Protein AF-A0A369Y0W1-F1 (afdb_monomer_lite)

Foldseek 3Di:
DDDDPPPDDPPDDDDADDDPDFQQPCNHPLVVLQVVCVVLCQFPDDPLDDPNPDRGGPLSSLVSLLVGLVVGPCVSDDLVNLVSNLVNLVVCVVVSVVVVHHS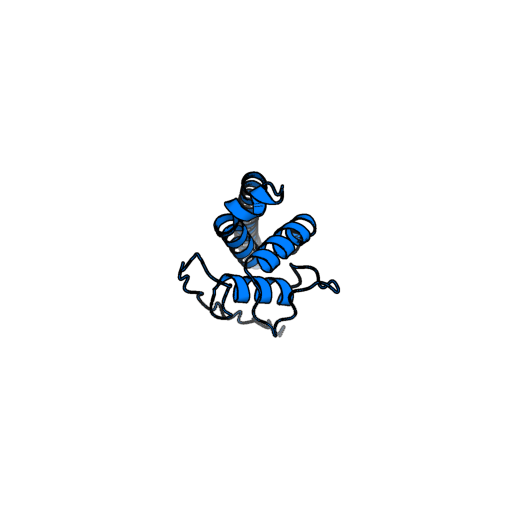VVSNVVSVVVNVVVVVVVVVVVVVVVVVVVVVVVVVVVD

pLDDT: mean 77.76, std 17.55, range [36.56, 97.62]

Sequence (142 aa):
MKKILIIFIAVTSITFSSQMYGDISNEHWAYRAIENLYINGILPKDSTSFDGDKNINKYDLVYYLSKTLNKIDETKASQSDLLILEHLVYDFSNELNKMGFNSELYIKKIKANEDNIEILKKSIRNNEIEIEKLKLELEKMK

Secondary structure (DSSP, 8-state):
-------------PPP----SS-B-TTSHHHHHHHHHHHTT-S---TTS--SSSPBPHHHHHHHHHHHGGG--GGG--HHHHHHHHHHHHHTHHHHHHTT--HHHHHHHHHHHHHHHHHHHHHHHHHHHHHHHHHHHHHHT-

Radius of gyration: 20.14 Å; chains: 1; bounding box: 51×33×58 Å

Structure (mmCIF, N/CA/C/O backbone):
data_AF-A0A369Y0W1-F1
#
_entry.id   AF-A0A369Y0W1-F1
#
loop_
_atom_site.group_PDB
_atom_site.id
_atom_site.type_symbol
_atom_site.label_atom_id
_atom_site.label_alt_id
_atom_site.label_comp_id
_atom_site.label_asym_id
_atom_site.label_entity_id
_atom_site.label_seq_id
_atom_site.pdbx_PDB_ins_code
_atom_site.Cartn_x
_atom_site.Cartn_y
_atom_site.Cartn_z
_atom_site.occupancy
_atom_site.B_iso_or_equiv
_atom_site.auth_seq_id
_atom_site.auth_comp_id
_atom_site.auth_asym_id
_atom_site.auth_atom_id
_atom_site.pdbx_PDB_model_num
ATOM 1 N N . MET A 1 1 ? -22.432 -20.249 21.494 1.00 36.56 1 MET A N 1
ATOM 2 C CA . MET A 1 1 ? -20.977 -20.396 21.271 1.00 36.56 1 MET A CA 1
ATOM 3 C C . MET A 1 1 ? -20.673 -19.977 19.835 1.00 36.56 1 MET A C 1
ATOM 5 O O . MET A 1 1 ? -20.893 -20.761 18.921 1.00 36.56 1 MET A O 1
ATOM 9 N N . LYS A 1 2 ? -20.299 -18.712 19.606 1.00 36.88 2 LYS A N 1
ATOM 10 C CA . LYS A 1 2 ? -19.929 -18.224 18.267 1.00 36.88 2 LYS A CA 1
ATOM 11 C C . LYS A 1 2 ? -18.447 -18.534 18.058 1.00 36.88 2 LYS A C 1
ATOM 13 O O . LYS A 1 2 ? -17.617 -18.045 18.814 1.00 36.88 2 LYS A O 1
ATOM 18 N N . LYS A 1 3 ? -18.134 -19.401 17.094 1.00 41.56 3 LYS A N 1
ATOM 19 C CA . LYS A 1 3 ? -16.758 -19.751 16.728 1.00 41.56 3 LYS A CA 1
ATOM 20 C C . LYS A 1 3 ? -16.149 -18.544 16.012 1.00 41.56 3 LYS A C 1
ATOM 22 O O . LYS A 1 3 ? -16.505 -18.272 14.871 1.00 41.56 3 LYS A O 1
ATOM 27 N N . ILE A 1 4 ? -15.300 -17.794 16.708 1.00 46.62 4 ILE A N 1
ATOM 28 C CA . ILE A 1 4 ? -14.479 -16.746 16.099 1.00 46.62 4 ILE A CA 1
ATOM 29 C C . ILE A 1 4 ? -13.326 -17.471 15.409 1.00 46.62 4 ILE A C 1
ATOM 31 O O . ILE A 1 4 ? -12.446 -18.030 16.060 1.00 46.62 4 ILE A O 1
ATOM 35 N N . LEU A 1 5 ? -13.402 -17.538 14.083 1.00 47.12 5 LEU A N 1
ATOM 36 C CA . LEU A 1 5 ? -12.354 -18.073 13.228 1.00 47.12 5 LEU A CA 1
ATOM 37 C C . LEU A 1 5 ? -11.246 -17.013 13.147 1.00 47.12 5 LEU A C 1
ATOM 39 O O . LEU A 1 5 ? -11.343 -16.067 12.372 1.00 47.12 5 LEU A O 1
ATOM 43 N N . ILE A 1 6 ? -10.230 -17.128 14.001 1.00 47.56 6 ILE A N 1
ATOM 44 C CA . ILE A 1 6 ? -9.037 -16.279 13.931 1.00 47.56 6 ILE A CA 1
ATOM 45 C C . ILE A 1 6 ? -8.214 -16.767 12.734 1.00 47.56 6 ILE A C 1
ATOM 47 O O . ILE A 1 6 ? -7.600 -17.831 12.786 1.00 47.56 6 ILE A O 1
ATOM 51 N N . ILE A 1 7 ? -8.248 -16.012 11.635 1.00 57.59 7 ILE A N 1
ATOM 52 C CA . ILE A 1 7 ? -7.382 -16.235 10.476 1.00 57.59 7 ILE A CA 1
ATOM 53 C C . ILE A 1 7 ? -5.971 -15.792 10.872 1.00 57.59 7 ILE A C 1
ATOM 55 O O . ILE A 1 7 ? -5.712 -14.612 11.100 1.00 57.59 7 ILE A O 1
ATOM 59 N N . PHE A 1 8 ? -5.069 -16.762 10.986 1.00 43.34 8 PHE A N 1
ATOM 60 C CA . PHE A 1 8 ? -3.644 -16.548 11.207 1.00 43.34 8 PHE A CA 1
ATOM 61 C C . PHE A 1 8 ? -3.030 -16.079 9.879 1.00 43.34 8 PHE A C 1
ATOM 63 O O . PHE A 1 8 ? -2.788 -16.885 8.983 1.00 43.34 8 PHE A O 1
ATOM 70 N N . ILE A 1 9 ? -2.833 -14.771 9.709 1.00 55.28 9 ILE A N 1
ATOM 71 C CA . ILE A 1 9 ? -2.079 -14.240 8.568 1.00 55.28 9 ILE A CA 1
ATOM 72 C C . ILE A 1 9 ? -0.598 -14.425 8.899 1.00 55.28 9 ILE A C 1
ATOM 74 O O . ILE A 1 9 ? -0.063 -13.769 9.792 1.00 55.28 9 ILE A O 1
ATOM 78 N N . ALA A 1 10 ? 0.053 -15.361 8.211 1.00 45.28 10 ALA A N 1
ATOM 79 C CA . ALA A 1 10 ? 1.494 -15.541 8.286 1.00 45.28 10 ALA A CA 1
ATOM 80 C C . ALA A 1 10 ? 2.176 -14.314 7.663 1.00 45.28 10 ALA A C 1
ATOM 82 O O . ALA A 1 10 ? 2.184 -14.147 6.447 1.00 45.28 10 ALA A O 1
ATOM 83 N N . VAL A 1 11 ? 2.732 -13.439 8.501 1.00 47.97 11 VAL A N 1
ATOM 84 C CA . VAL A 1 11 ? 3.601 -12.349 8.049 1.00 47.97 11 VAL A CA 1
ATOM 85 C C . VAL A 1 11 ? 4.949 -12.967 7.695 1.00 47.97 11 VAL A C 1
ATOM 87 O O . VAL A 1 11 ? 5.761 -13.261 8.570 1.00 47.97 11 VAL A O 1
ATOM 90 N N . THR A 1 12 ? 5.179 -13.229 6.412 1.00 48.19 12 THR A N 1
ATOM 91 C CA . THR A 1 12 ? 6.503 -13.610 5.914 1.00 48.19 12 THR A CA 1
ATOM 92 C C . THR A 1 12 ? 7.349 -12.350 5.781 1.00 48.19 12 THR A C 1
ATOM 94 O O . THR A 1 12 ? 7.073 -11.507 4.929 1.00 48.19 12 THR A O 1
ATOM 97 N N . SER A 1 13 ? 8.367 -12.205 6.626 1.00 42.53 13 SER A N 1
ATOM 98 C CA . SER A 1 13 ? 9.344 -11.119 6.542 1.00 42.53 13 SER A CA 1
ATOM 99 C C . SER A 1 13 ? 10.125 -11.218 5.227 1.00 42.53 13 SER A C 1
ATOM 101 O O . SER A 1 13 ? 10.871 -12.173 5.021 1.00 42.53 13 SER A O 1
ATOM 103 N N . ILE A 1 14 ? 9.947 -10.248 4.330 1.00 51.56 14 ILE A N 1
ATOM 104 C CA . ILE A 1 14 ? 10.693 -10.156 3.068 1.00 51.56 14 ILE A CA 1
ATOM 105 C C . ILE A 1 14 ? 12.002 -9.410 3.355 1.00 51.56 14 ILE A C 1
ATOM 107 O O . ILE A 1 14 ? 11.983 -8.271 3.815 1.00 51.56 14 ILE A O 1
ATOM 111 N N . THR A 1 15 ? 13.146 -10.051 3.115 1.00 43.38 15 THR A N 1
ATOM 112 C CA . THR A 1 15 ? 14.473 -9.417 3.171 1.00 43.38 15 THR A CA 1
ATOM 113 C C . THR A 1 15 ? 14.820 -8.840 1.798 1.00 43.38 15 THR A C 1
ATOM 115 O O . THR A 1 15 ? 14.786 -9.567 0.808 1.00 43.38 15 THR A O 1
ATOM 118 N N . PHE A 1 16 ? 15.155 -7.550 1.724 1.00 45.38 16 PHE A N 1
ATOM 119 C CA . PHE A 1 16 ? 15.407 -6.833 0.468 1.00 45.38 16 PHE A CA 1
ATOM 120 C C . PHE A 1 16 ? 16.909 -6.787 0.129 1.00 45.38 16 PHE A C 1
ATOM 122 O O . PHE A 1 16 ? 17.703 -6.299 0.930 1.00 45.38 16 PHE A O 1
ATOM 129 N N . SER A 1 17 ? 17.303 -7.261 -1.060 1.00 45.19 17 SER A N 1
ATOM 130 C CA . SER A 1 17 ? 18.655 -7.085 -1.621 1.00 45.19 17 SER A CA 1
ATOM 131 C C . SER A 1 17 ? 18.594 -6.277 -2.921 1.00 45.19 17 SER A C 1
ATOM 133 O O . SER A 1 17 ? 17.938 -6.693 -3.875 1.00 45.19 17 SER A O 1
ATOM 135 N N . SER A 1 18 ? 19.285 -5.137 -2.972 1.00 49.88 18 SER A N 1
ATOM 136 C CA . SER A 1 18 ? 19.313 -4.214 -4.112 1.00 49.88 18 SER A CA 1
ATOM 137 C C . SER A 1 18 ? 20.503 -4.493 -5.045 1.00 49.88 18 SER A C 1
ATOM 139 O O . SER A 1 18 ? 21.539 -3.837 -4.938 1.00 49.88 18 SER A O 1
ATOM 141 N N . GLN A 1 19 ? 20.377 -5.443 -5.975 1.00 47.97 19 GLN A N 1
ATOM 142 C CA . GLN A 1 19 ? 21.318 -5.559 -7.099 1.00 47.97 19 GLN A CA 1
ATOM 143 C C . GLN A 1 19 ? 20.641 -5.012 -8.363 1.00 47.97 19 GLN A C 1
ATOM 145 O O . GLN A 1 19 ? 19.918 -5.717 -9.060 1.00 47.97 19 GLN A O 1
ATOM 150 N N . MET A 1 20 ? 20.837 -3.720 -8.631 1.00 53.44 20 MET A N 1
ATOM 151 C CA . MET A 1 20 ? 20.342 -3.046 -9.835 1.00 53.44 20 MET A CA 1
ATOM 152 C C . MET A 1 20 ? 21.366 -3.149 -10.974 1.00 53.44 20 MET A C 1
ATOM 154 O O . MET A 1 20 ? 22.563 -3.155 -10.715 1.00 53.44 20 MET A O 1
ATOM 158 N N . TYR A 1 21 ? 20.869 -3.158 -12.217 1.00 45.06 21 TYR A N 1
ATOM 159 C CA . TYR A 1 21 ? 21.562 -3.353 -13.508 1.00 45.06 21 TYR A CA 1
ATOM 160 C C . TYR A 1 21 ? 21.614 -4.813 -14.005 1.00 45.06 21 TYR A C 1
ATOM 162 O O . TYR A 1 21 ? 22.676 -5.377 -14.242 1.00 45.06 21 TYR A O 1
ATOM 170 N N . GLY A 1 22 ? 20.436 -5.409 -14.207 1.00 55.94 22 GLY A N 1
ATOM 171 C CA . GLY A 1 22 ? 20.223 -6.683 -14.904 1.00 55.94 22 GLY A CA 1
ATOM 172 C C . GLY A 1 22 ? 18.727 -6.999 -15.003 1.00 55.94 22 GLY A C 1
ATOM 173 O O . GLY A 1 22 ? 17.926 -6.316 -14.356 1.00 55.94 22 GLY A O 1
ATOM 174 N N . ASP A 1 23 ? 18.355 -7.989 -15.825 1.00 57.44 23 ASP A N 1
ATOM 175 C CA . ASP A 1 23 ? 17.003 -8.567 -15.832 1.00 57.44 23 ASP A CA 1
ATOM 176 C C . ASP A 1 23 ? 16.549 -8.858 -14.392 1.00 57.44 23 ASP A C 1
ATOM 178 O O . ASP A 1 23 ?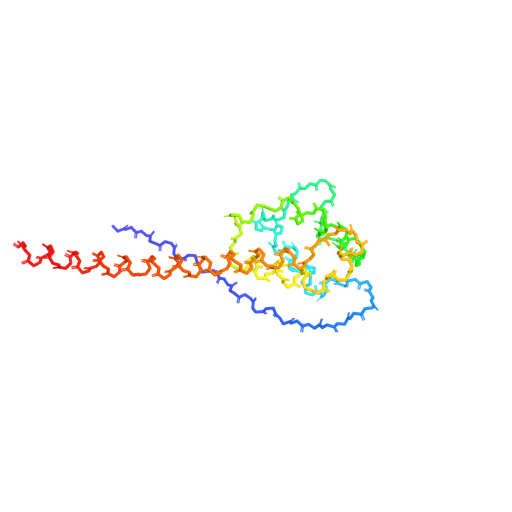 17.353 -9.275 -13.553 1.00 57.44 23 ASP A O 1
ATOM 182 N N . ILE A 1 24 ? 15.270 -8.621 -14.087 1.00 59.66 24 ILE A N 1
ATOM 183 C CA . ILE A 1 24 ? 14.726 -8.910 -12.759 1.00 59.66 24 ILE A CA 1
ATOM 184 C C . ILE A 1 24 ? 14.599 -10.427 -12.664 1.00 59.66 24 ILE A C 1
ATOM 186 O O . ILE A 1 24 ? 13.672 -11.019 -13.213 1.00 59.66 24 ILE A O 1
ATOM 190 N N . SER A 1 25 ? 15.565 -11.065 -12.004 1.00 60.09 25 SER A N 1
ATOM 191 C CA . SER A 1 25 ? 15.477 -12.493 -11.716 1.00 60.09 25 SER A CA 1
ATOM 192 C C . SER A 1 25 ? 14.258 -12.767 -10.832 1.00 60.09 25 SER A C 1
ATOM 194 O O . SER A 1 25 ? 13.818 -11.907 -10.067 1.00 60.09 25 SER A O 1
ATOM 196 N N . ASN A 1 26 ? 13.732 -13.989 -10.887 1.00 59.16 26 ASN A N 1
ATOM 197 C CA . ASN A 1 26 ? 12.591 -14.404 -10.058 1.00 59.16 26 ASN A CA 1
ATOM 198 C C . ASN A 1 26 ? 12.883 -14.332 -8.543 1.00 59.16 26 ASN A C 1
ATOM 200 O O . ASN A 1 26 ? 11.966 -14.407 -7.729 1.00 59.16 26 ASN A O 1
ATOM 204 N N . GLU A 1 27 ? 14.155 -14.177 -8.162 1.00 60.84 27 GLU A N 1
ATOM 205 C CA . GLU A 1 27 ? 14.601 -13.975 -6.780 1.00 60.84 27 GLU A CA 1
ATOM 206 C C . GLU A 1 27 ? 14.541 -12.504 -6.337 1.00 60.84 27 GLU A C 1
ATOM 208 O O . GLU A 1 27 ? 14.669 -12.203 -5.150 1.00 60.84 27 GLU A O 1
ATOM 213 N N . HIS A 1 28 ? 14.326 -11.565 -7.262 1.00 72.75 28 HIS A N 1
ATOM 214 C CA . HIS A 1 28 ? 14.206 -10.154 -6.933 1.00 72.75 28 HIS A CA 1
ATOM 215 C C . HIS A 1 28 ? 12.887 -9.883 -6.203 1.00 72.75 28 HIS A C 1
ATOM 217 O O . HIS A 1 28 ? 11.803 -10.269 -6.646 1.00 72.75 28 HIS A O 1
ATOM 223 N N . TRP A 1 29 ? 12.966 -9.133 -5.105 1.00 83.19 29 TRP A N 1
ATOM 224 C CA . TRP A 1 29 ? 11.835 -8.865 -4.217 1.00 83.19 29 TRP A CA 1
ATOM 225 C C . TRP A 1 29 ? 10.599 -8.313 -4.951 1.00 83.19 29 TRP A C 1
ATOM 227 O O . TRP A 1 29 ? 9.472 -8.691 -4.636 1.00 83.19 29 TRP A O 1
ATOM 237 N N . ALA A 1 30 ? 10.812 -7.452 -5.954 1.00 79.62 30 ALA A N 1
ATOM 238 C CA . ALA A 1 30 ? 9.742 -6.815 -6.721 1.00 79.62 30 ALA A CA 1
ATOM 239 C C . ALA A 1 30 ? 8.852 -7.831 -7.452 1.00 79.62 30 ALA A C 1
ATOM 241 O O . ALA A 1 30 ? 7.645 -7.622 -7.552 1.00 79.62 30 ALA A O 1
ATOM 242 N N . TYR A 1 31 ? 9.432 -8.947 -7.909 1.00 77.38 31 TYR A N 1
ATOM 243 C CA . TYR A 1 31 ? 8.689 -10.024 -8.560 1.00 77.38 31 TYR A CA 1
ATOM 244 C C . TYR A 1 31 ? 7.662 -10.626 -7.594 1.00 77.38 31 TYR A C 1
ATOM 246 O O . TYR A 1 31 ? 6.465 -10.646 -7.873 1.00 77.38 31 TYR A O 1
ATOM 254 N N . ARG A 1 32 ? 8.121 -11.023 -6.400 1.00 79.31 32 ARG A N 1
ATOM 255 C CA . ARG A 1 32 ? 7.272 -11.589 -5.337 1.00 79.31 32 ARG A CA 1
ATOM 256 C C . ARG A 1 32 ? 6.259 -10.575 -4.803 1.00 79.31 32 ARG A C 1
ATOM 258 O O . ARG A 1 32 ? 5.127 -10.931 -4.499 1.00 79.31 32 ARG A O 1
ATOM 265 N N . ALA A 1 33 ? 6.647 -9.306 -4.710 1.00 83.50 33 ALA A N 1
ATOM 266 C CA . ALA A 1 33 ? 5.756 -8.220 -4.316 1.00 83.50 33 ALA A CA 1
ATOM 267 C C . ALA A 1 33 ? 4.579 -8.048 -5.289 1.00 83.50 33 ALA A C 1
ATOM 269 O O . ALA A 1 33 ? 3.432 -7.952 -4.857 1.00 83.50 33 ALA A O 1
ATOM 270 N N . ILE A 1 34 ? 4.846 -8.052 -6.594 1.00 79.94 34 ILE A N 1
ATOM 271 C CA . ILE A 1 34 ? 3.809 -7.929 -7.627 1.00 79.94 34 ILE A CA 1
ATOM 272 C C . ILE A 1 34 ? 2.915 -9.169 -7.664 1.00 79.94 34 ILE A C 1
ATOM 274 O O . ILE A 1 34 ? 1.695 -9.029 -7.740 1.00 79.94 34 ILE A O 1
ATOM 278 N N . GLU A 1 35 ? 3.494 -10.364 -7.526 1.00 79.12 35 GLU A N 1
ATOM 279 C CA . GLU A 1 35 ? 2.738 -11.611 -7.371 1.00 79.12 35 GLU A CA 1
ATOM 280 C C . GLU A 1 35 ? 1.761 -11.532 -6.184 1.00 79.12 35 GLU A C 1
ATOM 282 O O . GLU A 1 35 ? 0.574 -11.823 -6.337 1.00 79.12 35 GLU A O 1
ATOM 287 N N . ASN A 1 36 ? 2.221 -11.052 -5.024 1.00 83.25 36 ASN A N 1
ATOM 288 C CA . ASN A 1 36 ? 1.372 -10.872 -3.845 1.00 83.25 36 ASN A CA 1
ATOM 289 C C . ASN A 1 36 ? 0.228 -9.879 -4.099 1.00 83.25 36 ASN A C 1
ATOM 291 O O . ASN A 1 36 ? -0.924 -10.176 -3.785 1.00 83.25 36 ASN A O 1
ATOM 295 N N . LEU A 1 37 ? 0.514 -8.726 -4.711 1.00 83.44 37 LEU A N 1
ATOM 296 C CA . LEU A 1 37 ? -0.511 -7.731 -5.046 1.00 83.44 37 LEU A CA 1
ATOM 297 C C . LEU A 1 37 ? -1.541 -8.269 -6.056 1.00 83.44 37 LEU A C 1
ATOM 299 O O . LEU A 1 37 ? -2.720 -7.912 -5.993 1.00 83.44 37 LEU A O 1
ATOM 303 N N . TYR A 1 38 ? -1.118 -9.142 -6.971 1.00 79.75 38 TYR A N 1
ATOM 304 C CA . TYR A 1 38 ? -1.993 -9.825 -7.923 1.00 79.75 38 TYR A CA 1
ATOM 305 C C . TYR A 1 38 ? -2.888 -10.874 -7.243 1.00 79.75 38 TYR A C 1
ATOM 307 O O . TYR A 1 38 ? -4.096 -10.925 -7.497 1.00 79.75 38 TYR A O 1
ATOM 315 N N . ILE A 1 39 ? -2.323 -11.685 -6.339 1.00 81.56 39 ILE A N 1
ATOM 316 C CA . ILE A 1 39 ? -3.068 -12.663 -5.526 1.00 81.56 39 ILE A CA 1
ATOM 317 C C . ILE A 1 39 ? -4.109 -11.953 -4.653 1.00 81.56 39 ILE A C 1
ATOM 319 O O . ILE A 1 39 ? -5.260 -12.391 -4.602 1.00 81.56 39 ILE A O 1
ATOM 323 N N . ASN A 1 40 ? -3.736 -10.823 -4.048 1.00 80.38 40 ASN A N 1
ATOM 324 C CA . ASN A 1 40 ? -4.618 -9.999 -3.216 1.00 80.38 40 ASN A CA 1
ATOM 325 C C . ASN A 1 40 ? -5.673 -9.224 -4.028 1.00 80.38 40 ASN A C 1
ATOM 327 O O . ASN A 1 40 ? -6.554 -8.591 -3.449 1.00 80.38 40 ASN A O 1
ATOM 331 N N . GLY A 1 41 ? -5.618 -9.274 -5.364 1.00 80.25 41 GLY A N 1
ATOM 332 C CA . GLY A 1 41 ? -6.572 -8.598 -6.246 1.00 80.25 41 GLY A CA 1
ATOM 333 C C . GLY A 1 41 ? -6.427 -7.074 -6.277 1.00 80.25 41 GLY A C 1
ATOM 334 O O . GLY A 1 41 ? -7.353 -6.391 -6.712 1.00 80.25 41 GLY A O 1
ATOM 335 N N . ILE A 1 42 ? -5.288 -6.548 -5.818 1.00 83.38 42 ILE A N 1
ATOM 336 C CA . ILE A 1 42 ? -4.958 -5.117 -5.852 1.00 83.38 42 ILE A CA 1
ATOM 337 C C . ILE A 1 42 ? -4.532 -4.710 -7.261 1.00 83.38 42 ILE A C 1
ATOM 339 O O . ILE A 1 42 ? -4.974 -3.683 -7.779 1.00 83.38 42 ILE A O 1
ATOM 343 N N . LEU A 1 43 ? -3.707 -5.543 -7.903 1.00 78.12 43 LEU A N 1
ATOM 344 C CA . LEU A 1 43 ? -3.382 -5.390 -9.316 1.00 78.12 43 LEU A CA 1
ATOM 345 C C . LEU A 1 43 ? -4.457 -6.063 -10.189 1.00 78.12 43 LEU A C 1
ATOM 347 O O . LEU A 1 43 ? -4.873 -7.189 -9.896 1.00 78.12 43 LEU A O 1
ATOM 351 N N . PRO A 1 44 ? -4.922 -5.398 -11.263 1.00 70.69 44 PRO A N 1
ATOM 352 C CA . PRO A 1 44 ? -5.937 -5.954 -12.149 1.00 70.69 44 PRO A CA 1
ATOM 353 C C . PRO A 1 44 ? -5.419 -7.180 -12.911 1.00 70.69 44 PRO A C 1
ATOM 355 O O . PRO A 1 44 ? -4.269 -7.215 -13.339 1.00 70.69 44 PRO A O 1
ATOM 358 N N . LYS A 1 45 ? -6.310 -8.156 -13.131 1.00 65.50 45 LYS A N 1
ATOM 359 C CA . LYS A 1 45 ? -6.060 -9.368 -13.926 1.00 65.50 45 LYS A CA 1
ATOM 360 C C . LYS A 1 45 ? -6.481 -9.155 -15.386 1.00 65.50 45 LYS A C 1
ATOM 362 O O . LYS A 1 45 ? -7.518 -9.666 -15.802 1.00 65.50 45 LYS A O 1
ATOM 367 N N . ASP A 1 46 ? -5.766 -8.328 -16.150 1.00 60.75 46 ASP A N 1
ATOM 368 C CA . ASP A 1 46 ? -6.008 -8.176 -17.599 1.00 60.75 46 ASP A CA 1
ATOM 369 C C . ASP A 1 46 ? -5.112 -9.109 -18.444 1.00 60.75 46 ASP A C 1
ATOM 371 O O . ASP A 1 46 ? -4.153 -9.681 -17.942 1.00 60.75 46 ASP A O 1
ATOM 375 N N . SER A 1 47 ? -5.428 -9.339 -19.725 1.00 45.81 47 SER A N 1
ATOM 376 C CA . SER A 1 47 ? -4.734 -10.335 -20.575 1.00 45.81 47 SER A CA 1
ATOM 377 C C . SER A 1 47 ? -3.254 -10.027 -20.858 1.00 45.81 47 SER A C 1
ATOM 379 O O . SER A 1 47 ? -2.576 -10.813 -21.509 1.00 45.81 47 SER A O 1
ATOM 381 N N . THR A 1 48 ? -2.767 -8.871 -20.408 1.00 53.84 48 THR A N 1
ATOM 382 C CA . THR A 1 48 ? -1.358 -8.456 -20.433 1.00 53.84 48 THR A CA 1
ATOM 383 C C . THR A 1 48 ? -0.677 -8.629 -19.071 1.00 53.84 48 THR A C 1
ATOM 385 O O . THR A 1 48 ? 0.393 -8.074 -18.853 1.00 53.84 48 THR A O 1
ATOM 388 N N . SER A 1 49 ? -1.305 -9.350 -18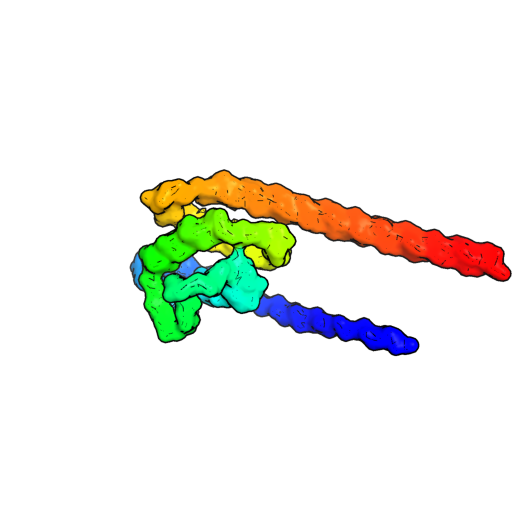.137 1.00 58.47 49 SER A N 1
ATOM 389 C CA . SER A 1 49 ? -0.837 -9.483 -16.756 1.00 58.47 49 SER A CA 1
ATOM 390 C C . SER A 1 49 ? 0.472 -10.251 -16.624 1.00 58.47 49 SER A C 1
ATOM 392 O O . SER A 1 49 ? 0.808 -11.121 -17.425 1.00 58.47 49 SER A O 1
ATOM 394 N N . PHE A 1 50 ? 1.163 -9.938 -15.527 1.00 62.44 50 PHE A N 1
ATOM 395 C CA . PHE A 1 50 ? 2.191 -10.759 -14.901 1.00 62.44 50 PHE A CA 1
ATOM 396 C C . PHE A 1 50 ? 1.722 -12.223 -14.829 1.00 62.44 50 PHE A C 1
ATOM 398 O O . PHE A 1 50 ? 0.849 -12.556 -14.032 1.00 62.44 50 PHE A O 1
ATOM 405 N N . ASP A 1 51 ? 2.276 -13.085 -15.683 1.00 61.31 51 ASP A N 1
ATOM 406 C CA . ASP A 1 51 ? 1.795 -14.465 -15.870 1.00 61.31 51 ASP A CA 1
ATOM 407 C C . ASP A 1 51 ? 2.442 -15.464 -14.889 1.00 61.31 51 ASP A C 1
ATOM 409 O O . ASP A 1 51 ? 2.313 -16.673 -15.046 1.00 61.31 51 ASP A O 1
ATOM 413 N N . GLY A 1 52 ? 3.182 -14.970 -13.887 1.00 59.19 52 GLY A N 1
ATOM 414 C CA . GLY A 1 52 ? 3.749 -15.747 -12.773 1.00 59.19 52 GLY A CA 1
ATOM 415 C C . GLY A 1 52 ? 4.830 -16.780 -13.125 1.00 59.19 52 GLY A C 1
ATOM 416 O O . GLY A 1 52 ? 5.563 -17.198 -12.231 1.00 59.19 52 GLY A O 1
ATOM 417 N N . ASP A 1 53 ? 4.973 -17.151 -14.399 1.00 55.06 53 ASP A N 1
ATOM 418 C CA . ASP A 1 53 ? 5.751 -18.315 -14.848 1.00 55.06 53 ASP A CA 1
ATOM 419 C C . ASP A 1 53 ? 6.896 -17.958 -15.820 1.00 55.06 53 ASP A C 1
ATOM 421 O O . ASP A 1 53 ? 7.468 -18.816 -16.494 1.00 55.06 53 ASP A O 1
ATOM 425 N N . LYS A 1 54 ? 7.248 -16.670 -15.943 1.00 58.44 54 LYS A N 1
ATOM 426 C CA . LYS A 1 54 ? 8.350 -16.214 -16.809 1.00 58.44 54 LYS A CA 1
ATOM 427 C C . LYS A 1 54 ? 9.174 -15.131 -16.129 1.00 58.44 54 LYS A C 1
ATOM 429 O O . LYS A 1 54 ? 8.616 -14.212 -15.538 1.00 58.44 54 LYS A O 1
ATOM 434 N N . ASN A 1 55 ? 10.499 -15.212 -16.296 1.00 58.50 55 ASN A N 1
ATOM 435 C CA . ASN A 1 55 ? 11.409 -14.107 -15.995 1.00 58.50 55 ASN A CA 1
ATOM 436 C C . ASN A 1 55 ? 10.862 -12.837 -16.657 1.00 58.50 55 ASN A C 1
ATOM 438 O O . ASN A 1 55 ? 10.651 -12.818 -17.873 1.00 58.50 55 ASN A O 1
ATOM 442 N N . ILE A 1 56 ? 10.624 -11.794 -15.868 1.00 63.25 56 ILE A N 1
ATOM 443 C CA . ILE A 1 56 ? 10.157 -10.509 -16.379 1.00 63.25 56 ILE A CA 1
ATOM 444 C C . ILE A 1 56 ? 11.354 -9.584 -16.522 1.00 63.25 56 ILE A C 1
ATOM 446 O O . ILE A 1 56 ? 12.104 -9.346 -15.575 1.00 63.25 56 ILE A O 1
ATOM 450 N N . ASN A 1 57 ? 11.526 -9.029 -17.718 1.00 69.69 57 ASN A N 1
ATOM 451 C CA . ASN A 1 57 ? 12.495 -7.966 -17.914 1.00 69.69 57 ASN A CA 1
ATOM 452 C C . ASN A 1 57 ? 12.088 -6.756 -17.052 1.00 69.69 57 ASN A C 1
ATOM 454 O O . ASN A 1 57 ? 10.909 -6.411 -16.961 1.00 69.69 57 ASN A O 1
ATOM 458 N N . LYS A 1 58 ? 13.063 -6.070 -16.445 1.00 71.38 58 LYS A N 1
ATOM 459 C CA . LYS A 1 58 ? 12.847 -4.822 -15.698 1.00 71.38 58 LYS A CA 1
ATOM 460 C C . LYS A 1 58 ? 11.980 -3.823 -16.463 1.00 71.38 58 LYS A C 1
ATOM 462 O O . LYS A 1 58 ? 11.117 -3.184 -15.870 1.00 71.38 58 LYS A O 1
ATOM 467 N N . TYR A 1 59 ? 12.207 -3.683 -17.767 1.00 73.31 59 TYR A N 1
ATOM 468 C CA . TYR A 1 59 ? 11.432 -2.760 -18.597 1.00 73.31 59 TYR A CA 1
ATOM 469 C C . TYR A 1 59 ? 9.958 -3.145 -18.671 1.00 73.31 59 TYR A C 1
ATOM 471 O O . TYR A 1 59 ? 9.103 -2.271 -18.531 1.00 73.31 59 TYR A O 1
ATOM 479 N N . ASP A 1 60 ? 9.671 -4.438 -18.816 1.00 75.25 60 ASP A N 1
ATOM 480 C CA . ASP A 1 60 ? 8.305 -4.951 -18.812 1.00 75.25 60 ASP A CA 1
ATOM 481 C C . ASP A 1 60 ? 7.666 -4.715 -17.440 1.00 75.25 60 ASP A C 1
ATOM 483 O O . ASP A 1 60 ? 6.555 -4.198 -17.369 1.00 75.25 60 ASP A O 1
ATOM 487 N N . LEU A 1 61 ? 8.396 -4.964 -16.342 1.00 77.88 61 LEU A N 1
ATOM 488 C CA . LEU A 1 61 ? 7.919 -4.697 -14.979 1.00 77.88 61 LEU A CA 1
ATOM 489 C C . LEU A 1 61 ? 7.484 -3.239 -14.794 1.00 77.88 61 LEU A C 1
ATOM 491 O O . LEU A 1 61 ? 6.372 -2.968 -14.343 1.00 77.88 61 LEU A O 1
ATOM 495 N N . VAL A 1 62 ? 8.359 -2.295 -15.146 1.00 79.81 62 VAL A N 1
ATOM 496 C CA . VAL A 1 62 ? 8.080 -0.861 -15.010 1.00 79.81 62 VAL A CA 1
ATOM 497 C C . VAL A 1 62 ? 6.925 -0.464 -15.925 1.00 79.81 62 VAL A C 1
ATOM 499 O O . VAL A 1 62 ? 6.050 0.298 -15.510 1.00 79.81 62 VAL A O 1
ATOM 502 N N . TYR A 1 63 ? 6.877 -1.001 -17.146 1.00 78.62 63 TYR A N 1
ATOM 503 C CA . TYR A 1 63 ? 5.769 -0.763 -18.061 1.00 78.62 63 TYR A CA 1
ATOM 504 C C . TYR A 1 63 ? 4.442 -1.222 -17.446 1.00 78.62 63 TYR A C 1
ATOM 506 O O . TYR A 1 63 ? 3.496 -0.431 -17.385 1.00 78.62 63 TYR A O 1
ATOM 514 N N . TYR A 1 64 ? 4.387 -2.438 -16.898 1.00 76.88 64 TYR A N 1
ATOM 515 C CA . TYR A 1 64 ? 3.204 -2.962 -16.216 1.00 76.88 64 TYR A CA 1
ATOM 516 C C . TYR A 1 64 ? 2.822 -2.127 -14.996 1.00 76.88 64 TYR A C 1
ATOM 518 O O . TYR A 1 64 ? 1.659 -1.735 -14.875 1.00 76.88 64 TYR A O 1
ATOM 526 N N . LEU A 1 65 ? 3.776 -1.779 -14.129 1.00 82.62 65 LEU A N 1
ATOM 527 C CA . LEU A 1 65 ? 3.529 -0.903 -12.981 1.00 82.62 65 LEU A CA 1
ATOM 528 C C . LEU A 1 65 ? 2.947 0.443 -13.435 1.00 82.62 65 LEU A C 1
ATOM 530 O O . LEU A 1 65 ? 1.892 0.847 -12.956 1.00 82.62 65 LEU A O 1
ATOM 534 N N . SER A 1 66 ? 3.536 1.096 -14.439 1.00 82.19 66 SER A N 1
ATOM 535 C CA . SER A 1 66 ? 3.056 2.397 -14.936 1.00 82.19 66 SER A CA 1
ATOM 536 C C . SER A 1 66 ? 1.602 2.354 -15.441 1.00 82.19 66 SER A C 1
ATOM 538 O O . SER A 1 66 ? 0.842 3.315 -15.280 1.00 82.19 66 SER A O 1
ATOM 540 N N . LYS A 1 67 ? 1.186 1.229 -16.038 1.00 78.50 67 LYS A N 1
ATOM 541 C CA . LYS A 1 67 ? -0.174 1.027 -16.558 1.00 78.50 67 LYS A CA 1
ATOM 542 C C . LYS A 1 67 ? -1.169 0.639 -15.478 1.00 78.50 67 LYS A C 1
ATOM 544 O O . LYS A 1 67 ? -2.342 0.998 -15.584 1.00 78.50 67 LYS A O 1
ATOM 549 N N . THR A 1 68 ? -0.721 -0.105 -14.477 1.00 78.31 68 THR A N 1
ATOM 550 C CA . THR A 1 68 ? -1.593 -0.674 -13.449 1.00 78.31 68 THR A CA 1
ATOM 551 C C . THR A 1 68 ? -1.765 0.253 -12.256 1.00 78.31 68 THR A C 1
ATOM 553 O O . THR A 1 68 ? -2.891 0.362 -11.789 1.00 78.31 68 THR A O 1
ATOM 556 N N . LEU A 1 69 ? -0.740 1.006 -11.836 1.00 83.38 69 LEU A N 1
ATOM 557 C CA . LEU A 1 69 ? -0.810 1.951 -10.706 1.00 83.38 69 LEU A CA 1
ATOM 558 C C . LEU A 1 69 ? -1.926 2.996 -10.873 1.00 83.38 69 LEU A C 1
ATOM 560 O O . LEU A 1 69 ? -2.589 3.357 -9.908 1.00 83.38 69 LEU A O 1
ATOM 564 N N . ASN A 1 70 ? -2.203 3.420 -12.111 1.00 79.31 70 ASN A N 1
ATOM 565 C CA . ASN A 1 70 ? -3.306 4.338 -12.429 1.00 79.31 70 ASN A CA 1
ATOM 566 C C . ASN A 1 70 ? -4.706 3.697 -12.354 1.00 79.31 70 ASN A C 1
ATOM 568 O O . ASN A 1 70 ? -5.708 4.401 -12.455 1.00 79.31 70 ASN A O 1
ATOM 572 N N . LYS A 1 71 ? -4.783 2.369 -12.236 1.00 79.94 71 LYS A N 1
ATOM 573 C CA . LYS A 1 71 ? -6.021 1.581 -12.166 1.00 79.94 71 LYS A CA 1
ATOM 574 C C . LYS A 1 71 ? -6.251 0.959 -10.783 1.00 79.94 71 LYS A C 1
ATOM 576 O O . LYS A 1 71 ? -7.289 0.330 -10.592 1.00 79.94 71 LYS A O 1
ATOM 581 N N . ILE A 1 72 ? -5.294 1.074 -9.858 1.00 79.56 72 ILE A N 1
ATOM 582 C CA . ILE A 1 72 ? -5.417 0.493 -8.519 1.00 79.56 72 ILE A CA 1
ATOM 583 C C . ILE A 1 72 ? -6.535 1.206 -7.765 1.00 79.56 72 ILE A C 1
ATOM 585 O O . ILE A 1 72 ? -6.574 2.432 -7.673 1.00 79.56 72 ILE A O 1
ATOM 589 N N . ASP A 1 73 ? -7.429 0.409 -7.195 1.00 76.44 73 ASP A N 1
ATOM 590 C CA . ASP A 1 73 ? -8.407 0.876 -6.228 1.00 76.44 73 ASP A CA 1
ATOM 591 C C . ASP A 1 73 ? -7.780 0.816 -4.830 1.00 76.44 73 ASP A C 1
ATOM 593 O O . ASP A 1 73 ? -7.860 -0.199 -4.136 1.00 76.44 73 ASP A O 1
ATOM 597 N N . GLU A 1 74 ? -7.122 1.907 -4.430 1.00 72.56 74 GLU A N 1
ATOM 598 C CA . GLU A 1 74 ? -6.422 2.021 -3.140 1.00 72.56 74 GLU A CA 1
ATOM 599 C C . GLU A 1 74 ? -7.357 1.781 -1.941 1.00 72.56 74 GLU A C 1
ATOM 601 O O . GLU A 1 74 ? -6.895 1.403 -0.869 1.00 72.56 74 GLU A O 1
ATOM 606 N N . THR A 1 75 ? -8.678 1.916 -2.116 1.00 72.31 75 THR A N 1
ATOM 607 C CA . THR A 1 75 ? -9.657 1.653 -1.047 1.00 72.31 75 THR A CA 1
ATOM 608 C C . THR A 1 75 ? -9.756 0.175 -0.666 1.00 72.31 75 THR A C 1
ATOM 610 O O . THR A 1 75 ? -10.234 -0.152 0.420 1.00 72.31 75 THR A O 1
ATOM 613 N N . LYS A 1 76 ? -9.295 -0.725 -1.542 1.00 76.94 76 LYS A N 1
ATOM 614 C CA . LYS A 1 76 ? -9.239 -2.173 -1.298 1.00 76.94 76 LYS A CA 1
ATOM 615 C C . LYS A 1 76 ? -7.882 -2.639 -0.778 1.00 76.94 76 LYS A C 1
ATOM 617 O O . LYS A 1 76 ? -7.776 -3.782 -0.341 1.00 76.94 76 LYS A O 1
ATOM 622 N N . ALA A 1 77 ? -6.863 -1.784 -0.835 1.00 84.50 77 ALA A N 1
ATOM 623 C CA . ALA A 1 77 ? -5.520 -2.121 -0.399 1.00 84.50 77 ALA A CA 1
ATOM 624 C C . ALA A 1 77 ? -5.455 -2.201 1.129 1.00 84.50 77 ALA A C 1
ATOM 626 O O . ALA A 1 77 ? -5.889 -1.295 1.845 1.00 84.50 77 ALA A O 1
ATOM 627 N N . SER A 1 78 ? -4.891 -3.291 1.649 1.00 87.81 78 SER A N 1
ATOM 628 C CA . SER A 1 78 ? -4.513 -3.337 3.057 1.00 87.81 78 SER A CA 1
ATOM 629 C C . SER A 1 78 ? -3.317 -2.412 3.310 1.00 87.81 78 SER A C 1
ATOM 631 O O . SER A 1 78 ? -2.591 -2.038 2.391 1.00 87.81 78 SER A O 1
ATOM 633 N N . GLN A 1 79 ? -3.041 -2.098 4.578 1.00 88.44 79 GLN A N 1
ATOM 634 C CA . GLN A 1 79 ? -1.822 -1.363 4.939 1.00 88.44 79 GLN A CA 1
ATOM 635 C C . GLN A 1 79 ? -0.550 -2.067 4.433 1.00 88.44 79 GLN A C 1
ATOM 637 O O . GLN A 1 79 ? 0.400 -1.409 4.035 1.00 88.44 79 GLN A O 1
ATOM 642 N N . SER A 1 80 ? -0.538 -3.405 4.411 1.00 89.62 80 SER A N 1
ATOM 643 C CA . SER A 1 80 ? 0.597 -4.155 3.870 1.00 89.62 80 SER A CA 1
ATOM 644 C C . SER A 1 80 ? 0.727 -3.982 2.357 1.00 89.62 80 SER A C 1
ATOM 646 O O . SER A 1 80 ? 1.843 -3.894 1.858 1.00 89.62 80 SER A O 1
ATOM 648 N N . ASP A 1 81 ? -0.389 -3.940 1.626 1.00 89.56 81 ASP A N 1
ATOM 649 C CA . ASP A 1 81 ? -0.375 -3.731 0.175 1.00 89.56 81 ASP A CA 1
ATOM 650 C C . ASP A 1 81 ? 0.096 -2.313 -0.169 1.00 89.56 81 ASP A C 1
ATOM 652 O O . ASP A 1 81 ? 0.881 -2.138 -1.097 1.00 89.56 81 ASP A O 1
ATOM 656 N N . LEU A 1 82 ? -0.334 -1.312 0.607 1.00 89.88 82 LEU A N 1
ATOM 657 C CA . LEU A 1 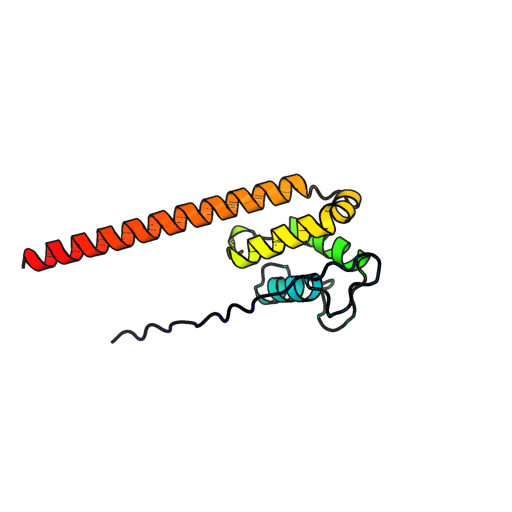82 ? 0.100 0.080 0.460 1.00 89.88 82 LEU A CA 1
ATOM 658 C C . LEU A 1 82 ? 1.615 0.236 0.650 1.00 89.88 82 LEU A C 1
ATOM 660 O O . LEU A 1 82 ? 2.257 0.843 -0.203 1.00 89.88 82 LEU A O 1
ATOM 664 N N . LEU A 1 83 ? 2.197 -0.405 1.667 1.00 90.38 83 LEU A N 1
ATOM 665 C CA . LEU A 1 83 ? 3.650 -0.411 1.880 1.00 90.38 83 LEU A CA 1
ATOM 666 C C . LEU A 1 83 ? 4.407 -1.071 0.720 1.00 90.38 83 LEU A C 1
ATOM 668 O O . LEU A 1 83 ? 5.462 -0.594 0.296 1.00 90.38 83 LEU A O 1
ATOM 672 N N . ILE A 1 84 ? 3.872 -2.171 0.177 1.00 90.75 84 ILE A N 1
ATOM 673 C CA . ILE A 1 84 ? 4.464 -2.831 -0.992 1.00 90.75 84 ILE A CA 1
ATOM 674 C C . ILE A 1 84 ? 4.427 -1.890 -2.205 1.00 90.75 84 ILE A C 1
ATOM 676 O O . ILE A 1 84 ? 5.428 -1.764 -2.914 1.00 90.75 84 ILE A O 1
ATOM 680 N N . LEU A 1 85 ? 3.296 -1.218 -2.440 1.00 90.94 85 LEU A N 1
ATOM 681 C CA . LEU A 1 85 ? 3.146 -0.247 -3.524 1.00 90.94 85 LEU A CA 1
ATOM 682 C C . LEU A 1 85 ? 4.080 0.956 -3.350 1.00 90.94 85 LEU A C 1
ATOM 684 O O . LEU A 1 85 ? 4.699 1.371 -4.329 1.00 90.94 85 LEU A O 1
ATOM 688 N N . GLU A 1 86 ? 4.225 1.483 -2.131 1.00 92.00 86 GLU A N 1
ATOM 689 C CA . GLU A 1 86 ? 5.160 2.572 -1.831 1.00 92.00 86 GLU A CA 1
ATOM 690 C C . GLU A 1 86 ? 6.583 2.170 -2.216 1.00 92.00 86 GLU A C 1
ATOM 692 O O . GLU A 1 86 ? 7.247 2.887 -2.967 1.00 92.00 86 GLU A O 1
ATOM 697 N N . HIS A 1 87 ? 7.029 1.000 -1.755 1.00 91.50 87 HIS A N 1
ATOM 698 C CA . HIS A 1 87 ? 8.384 0.527 -2.002 1.00 91.50 87 HIS A CA 1
ATOM 699 C C . HIS A 1 87 ? 8.633 0.271 -3.493 1.00 91.50 87 HIS A C 1
ATOM 701 O O . HIS A 1 87 ? 9.679 0.650 -4.015 1.00 91.50 87 HIS A O 1
ATOM 707 N N . LEU A 1 88 ? 7.656 -0.305 -4.211 1.00 90.56 88 LEU A N 1
ATOM 708 C CA . LEU A 1 88 ? 7.761 -0.522 -5.660 1.00 90.56 88 LEU A CA 1
ATOM 709 C C . LEU A 1 88 ? 7.901 0.813 -6.395 1.00 90.56 88 LEU A C 1
ATOM 711 O O . LEU A 1 88 ? 8.770 0.974 -7.249 1.00 90.56 88 LEU A O 1
ATOM 715 N N . VAL A 1 89 ? 7.067 1.793 -6.057 1.00 91.75 89 VAL A N 1
ATOM 716 C CA . VAL A 1 89 ? 7.115 3.104 -6.709 1.00 91.75 89 VAL A CA 1
ATOM 717 C C . VAL A 1 89 ? 8.385 3.869 -6.346 1.00 91.75 89 VAL A C 1
ATOM 719 O O . VAL A 1 89 ? 8.907 4.593 -7.191 1.00 91.75 89 VAL A O 1
ATOM 722 N N . TYR A 1 90 ? 8.915 3.687 -5.139 1.00 92.19 90 TYR A N 1
ATOM 723 C CA . TYR A 1 90 ? 10.183 4.274 -4.722 1.00 92.19 90 TYR A CA 1
ATOM 724 C C . TYR A 1 90 ? 11.368 3.702 -5.516 1.00 92.19 90 TYR A C 1
ATOM 726 O O . TYR A 1 90 ? 12.078 4.462 -6.185 1.00 92.19 90 TYR A O 1
ATOM 734 N N . ASP A 1 91 ? 11.527 2.374 -5.522 1.00 88.62 91 ASP A N 1
ATOM 735 C CA . ASP A 1 91 ? 12.651 1.681 -6.170 1.00 88.62 91 ASP A CA 1
ATOM 736 C C . ASP A 1 91 ? 12.661 1.859 -7.693 1.00 88.62 91 ASP A C 1
ATOM 738 O O . ASP A 1 91 ? 13.727 1.955 -8.301 1.00 88.62 91 ASP A O 1
ATOM 742 N N . PHE A 1 92 ? 11.484 1.947 -8.320 1.00 88.44 92 PHE A N 1
ATOM 743 C CA . PHE A 1 92 ? 11.346 2.143 -9.768 1.00 88.44 92 PHE A CA 1
ATOM 744 C C . PHE A 1 92 ? 10.998 3.584 -10.160 1.00 88.44 92 PHE A C 1
ATOM 746 O O . PHE A 1 92 ? 10.613 3.836 -11.303 1.00 88.44 92 PHE A O 1
ATOM 753 N N . SER A 1 93 ? 11.130 4.547 -9.242 1.00 91.81 93 SER A N 1
ATOM 754 C CA . SER A 1 93 ? 10.701 5.938 -9.450 1.00 91.81 93 SER A CA 1
ATOM 755 C C . SER A 1 93 ? 11.323 6.579 -10.691 1.00 91.81 93 SER A C 1
ATOM 757 O O . SER A 1 93 ? 10.628 7.222 -11.477 1.00 91.81 93 SER A O 1
ATOM 759 N N . ASN A 1 94 ? 12.621 6.372 -10.917 1.00 90.50 94 ASN A N 1
ATOM 760 C CA . ASN A 1 94 ? 13.328 6.927 -12.070 1.00 90.50 94 ASN A CA 1
ATOM 761 C C . ASN A 1 94 ? 12.775 6.391 -13.396 1.00 90.50 94 ASN A C 1
ATOM 763 O O . ASN A 1 94 ? 12.578 7.152 -14.346 1.00 90.50 94 ASN A O 1
ATOM 767 N N . GLU A 1 95 ? 12.541 5.086 -13.487 1.00 88.50 95 GLU A N 1
ATOM 768 C CA . GLU A 1 95 ? 12.012 4.434 -14.679 1.00 88.50 95 GLU A CA 1
ATOM 769 C C . GLU A 1 95 ? 10.531 4.764 -14.896 1.00 88.50 95 GLU A C 1
ATOM 771 O O . GLU A 1 95 ? 10.139 5.079 -16.020 1.00 88.50 95 GLU A O 1
ATOM 776 N N . LEU A 1 96 ? 9.730 4.784 -13.830 1.00 90.00 96 LEU A N 1
ATOM 777 C CA . LEU A 1 96 ? 8.324 5.190 -13.867 1.00 90.00 96 LEU A CA 1
ATOM 778 C C . LEU A 1 96 ? 8.174 6.646 -14.329 1.00 90.00 96 LEU A C 1
ATOM 780 O O . LEU A 1 96 ? 7.366 6.938 -15.215 1.00 90.00 96 LEU A O 1
ATOM 784 N N . ASN A 1 97 ? 9.009 7.551 -13.812 1.00 91.56 97 ASN A N 1
ATOM 785 C CA . ASN A 1 97 ? 9.014 8.958 -14.215 1.00 91.56 97 ASN A CA 1
ATOM 786 C C . ASN A 1 97 ? 9.391 9.133 -15.695 1.00 91.56 97 ASN A C 1
ATOM 788 O O . ASN A 1 97 ? 8.778 9.944 -16.390 1.00 91.56 97 ASN A O 1
ATOM 792 N N . LYS A 1 98 ? 10.334 8.336 -16.221 1.00 90.62 98 LYS A N 1
ATOM 793 C CA . LYS A 1 98 ? 10.660 8.317 -17.663 1.00 90.62 98 LYS A CA 1
ATOM 794 C C . LYS A 1 98 ? 9.481 7.866 -18.532 1.00 90.62 98 LYS A C 1
ATOM 796 O O . LYS A 1 98 ? 9.408 8.258 -19.693 1.00 90.62 98 LYS A O 1
ATOM 801 N N . MET A 1 99 ? 8.558 7.077 -17.981 1.00 86.44 99 MET A N 1
ATOM 802 C CA . MET A 1 99 ? 7.313 6.662 -18.641 1.00 86.44 99 MET A CA 1
ATOM 803 C C . MET A 1 99 ? 6.149 7.650 -18.433 1.00 86.44 99 MET A C 1
ATOM 805 O O . MET A 1 99 ? 5.028 7.374 -18.857 1.00 86.44 99 MET A O 1
ATOM 809 N N . GLY A 1 100 ? 6.396 8.803 -17.801 1.00 88.44 100 GLY A N 1
ATOM 810 C CA . GLY A 1 100 ? 5.394 9.846 -17.564 1.00 88.44 100 GLY A CA 1
ATOM 811 C C . GLY A 1 100 ? 4.522 9.628 -16.323 1.00 88.44 100 GLY A C 1
ATOM 812 O O . GLY A 1 100 ? 3.573 10.381 -16.110 1.00 88.44 100 GLY A O 1
ATOM 813 N N . PHE A 1 101 ? 4.821 8.625 -15.494 1.00 90.44 101 PHE A N 1
ATOM 814 C CA . PHE A 1 101 ? 4.166 8.447 -14.200 1.00 90.44 101 PHE A CA 1
ATOM 815 C C . PHE A 1 101 ? 4.740 9.432 -13.173 1.00 90.44 101 PHE A C 1
ATOM 817 O O . PHE A 1 101 ? 5.940 9.676 -13.161 1.00 90.44 101 PHE A O 1
ATOM 824 N N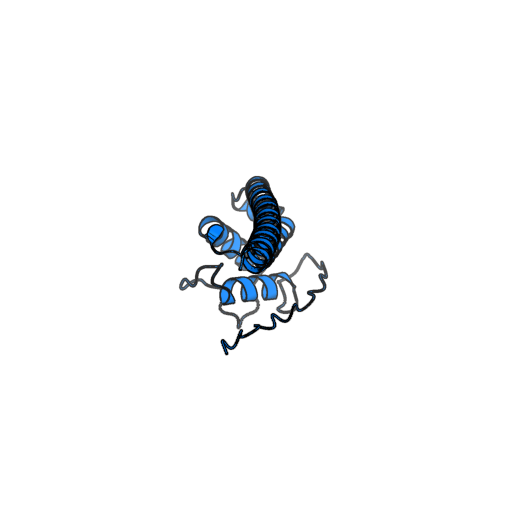 . ASN A 1 102 ? 3.911 9.998 -12.294 1.00 93.31 102 ASN A N 1
ATOM 825 C CA . ASN A 1 102 ? 4.390 10.893 -11.238 1.00 93.31 102 ASN A CA 1
ATOM 826 C C . ASN A 1 102 ? 4.557 10.123 -9.922 1.00 93.31 102 ASN A C 1
ATOM 828 O O . ASN A 1 102 ? 3.640 10.068 -9.098 1.00 93.31 102 ASN A O 1
ATOM 832 N N . SER A 1 103 ? 5.742 9.537 -9.739 1.00 93.75 103 SER A N 1
ATOM 833 C CA . SER A 1 103 ? 6.048 8.682 -8.584 1.00 93.75 103 SER A CA 1
ATOM 834 C C . SER A 1 103 ? 5.958 9.434 -7.256 1.00 93.75 103 SER A C 1
ATOM 836 O O . SER A 1 103 ? 5.430 8.906 -6.281 1.00 93.75 103 SER A O 1
ATOM 838 N N . GLU A 1 104 ? 6.402 10.694 -7.218 1.00 94.81 104 GLU A N 1
ATOM 839 C CA . GLU A 1 104 ? 6.371 11.512 -6.001 1.00 94.81 104 GLU A CA 1
ATOM 840 C C . GLU A 1 104 ? 4.934 11.782 -5.538 1.00 94.81 104 GLU A C 1
ATOM 842 O O . GLU A 1 104 ? 4.611 11.626 -4.359 1.00 94.81 104 GLU A O 1
ATOM 847 N N . LEU A 1 105 ? 4.054 12.168 -6.467 1.00 93.94 105 LEU A N 1
ATOM 848 C CA . LEU A 1 105 ? 2.644 12.394 -6.156 1.00 93.94 105 LEU A CA 1
ATOM 849 C C . LEU A 1 105 ? 1.974 11.111 -5.660 1.00 93.94 105 LEU A C 1
ATOM 851 O O . LEU A 1 105 ? 1.177 11.162 -4.725 1.00 93.94 105 LEU A O 1
ATOM 855 N N . TYR A 1 106 ? 2.291 9.974 -6.275 1.00 92.56 106 TYR A N 1
ATOM 856 C CA . TYR A 1 106 ? 1.720 8.691 -5.888 1.00 92.56 106 TYR A CA 1
ATOM 857 C C . TYR A 1 106 ? 2.160 8.262 -4.481 1.00 92.56 106 TYR A C 1
ATOM 859 O O . TYR A 1 106 ? 1.316 7.934 -3.652 1.00 92.56 106 TYR A O 1
ATOM 867 N N . ILE A 1 107 ? 3.452 8.382 -4.158 1.00 93.69 107 ILE A N 1
ATOM 868 C CA . ILE A 1 107 ? 3.973 8.108 -2.807 1.00 93.69 107 ILE A CA 1
ATOM 869 C C . ILE A 1 107 ? 3.294 9.009 -1.765 1.00 93.69 107 ILE A C 1
ATOM 871 O O . ILE A 1 107 ? 2.903 8.535 -0.701 1.00 93.69 107 ILE A O 1
ATOM 875 N N . LYS A 1 108 ? 3.095 10.301 -2.066 1.00 95.12 108 LYS A N 1
ATOM 876 C CA . LYS A 1 108 ? 2.376 11.215 -1.157 1.00 95.12 108 LYS A CA 1
ATOM 877 C C . LYS A 1 108 ? 0.943 10.755 -0.877 1.00 95.12 108 LYS A C 1
ATOM 879 O O . LYS A 1 108 ? 0.492 10.874 0.259 1.00 95.12 108 LYS A O 1
ATOM 884 N N . LYS A 1 109 ? 0.236 10.235 -1.886 1.00 92.19 109 LYS A N 1
ATOM 885 C CA . LYS A 1 109 ? -1.117 9.682 -1.713 1.00 92.19 109 LYS A CA 1
ATOM 886 C C . LYS A 1 109 ? -1.112 8.437 -0.831 1.00 92.19 109 LYS A C 1
ATOM 888 O O . LYS A 1 109 ? -1.918 8.367 0.091 1.00 92.19 109 LYS A O 1
ATOM 893 N N . ILE A 1 110 ? -0.179 7.510 -1.066 1.00 92.44 110 ILE A N 1
ATOM 894 C CA . ILE A 1 110 ? -0.053 6.300 -0.243 1.00 92.44 110 ILE A CA 1
ATOM 895 C C . ILE A 1 110 ? 0.177 6.662 1.224 1.00 92.44 110 ILE A C 1
ATOM 897 O O . ILE A 1 110 ? -0.585 6.208 2.072 1.00 92.44 110 ILE A O 1
ATOM 901 N N . LYS A 1 111 ? 1.134 7.548 1.519 1.00 92.38 111 LYS A N 1
ATOM 902 C CA . LYS A 1 111 ? 1.415 7.973 2.901 1.00 92.38 111 LYS A CA 1
ATOM 903 C C . LYS A 1 111 ? 0.198 8.579 3.588 1.00 92.38 111 LYS A C 1
ATOM 905 O O . LYS A 1 111 ? -0.117 8.226 4.717 1.00 92.38 111 LYS A O 1
ATOM 910 N N . ALA A 1 112 ? -0.539 9.437 2.882 1.00 92.88 112 ALA A N 1
ATOM 911 C CA . ALA A 1 112 ? -1.773 10.002 3.417 1.00 92.88 112 ALA A CA 1
ATOM 912 C C . ALA A 1 112 ? -2.819 8.914 3.734 1.00 92.88 112 ALA A C 1
ATOM 914 O O . ALA A 1 112 ? -3.517 9.001 4.744 1.00 92.88 112 ALA A O 1
ATOM 915 N N . ASN A 1 113 ? -2.929 7.875 2.900 1.00 91.69 113 ASN A N 1
ATOM 916 C CA . ASN A 1 113 ? -3.823 6.747 3.163 1.00 91.69 113 ASN A CA 1
ATOM 917 C C . ASN A 1 113 ? -3.358 5.907 4.358 1.00 91.69 113 ASN A C 1
ATOM 919 O O . ASN A 1 113 ? -4.190 5.492 5.165 1.00 91.69 113 ASN A O 1
ATOM 923 N N . GLU A 1 114 ? -2.056 5.671 4.499 1.00 90.75 114 GLU A N 1
ATOM 924 C CA . GLU A 1 114 ? -1.483 4.949 5.639 1.00 90.75 114 GLU A CA 1
ATOM 925 C C . GLU A 1 114 ? -1.744 5.677 6.960 1.00 90.75 114 GLU A C 1
ATOM 927 O O . GLU A 1 114 ? -2.252 5.060 7.903 1.00 90.75 114 GLU A O 1
ATOM 932 N N . ASP A 1 115 ? -1.512 6.991 6.993 1.00 92.62 115 ASP A N 1
ATOM 933 C CA . ASP A 1 115 ? -1.812 7.846 8.145 1.00 92.62 115 ASP A CA 1
ATOM 934 C C . ASP A 1 115 ? -3.306 7.774 8.508 1.00 92.62 115 ASP A C 1
ATOM 936 O O . ASP A 1 115 ? -3.682 7.599 9.672 1.00 92.62 115 ASP A O 1
ATOM 940 N N . ASN A 1 116 ? -4.188 7.838 7.503 1.00 92.31 116 ASN A N 1
ATOM 941 C CA . ASN A 1 116 ? -5.633 7.717 7.703 1.00 92.31 116 ASN A CA 1
ATOM 942 C C . ASN A 1 116 ? -6.020 6.352 8.290 1.00 92.31 116 ASN A C 1
ATOM 944 O O . ASN A 1 116 ? -6.837 6.284 9.213 1.00 92.31 116 ASN A O 1
ATOM 948 N N . ILE A 1 117 ? -5.431 5.260 7.793 1.00 90.94 117 ILE A N 1
ATOM 949 C CA . ILE A 1 117 ? -5.661 3.910 8.323 1.00 90.94 117 ILE A CA 1
ATOM 950 C C . ILE A 1 117 ? -5.204 3.824 9.783 1.00 90.94 117 ILE A C 1
ATOM 952 O O . ILE A 1 117 ? -5.906 3.231 10.609 1.00 90.94 117 ILE A O 1
ATOM 956 N N . GLU A 1 118 ? -4.064 4.417 10.136 1.00 90.81 118 GLU A N 1
ATOM 957 C CA . GLU A 1 118 ? -3.576 4.435 11.516 1.00 90.81 118 GLU A CA 1
ATOM 958 C C . GLU A 1 118 ? -4.527 5.198 12.450 1.00 90.81 118 GLU A C 1
ATOM 960 O O . GLU A 1 118 ? -4.894 4.693 13.522 1.00 90.81 118 GLU A O 1
ATOM 965 N N . ILE A 1 119 ? -4.993 6.373 12.021 1.00 95.25 119 ILE A N 1
ATOM 966 C CA . ILE A 1 119 ? -5.969 7.183 12.759 1.00 95.25 119 ILE A CA 1
ATOM 967 C C . ILE A 1 119 ? -7.269 6.398 12.965 1.00 95.25 119 ILE A C 1
ATOM 969 O O . ILE A 1 119 ? -7.776 6.321 14.088 1.00 95.25 119 ILE A O 1
ATOM 973 N N . LEU A 1 120 ? -7.795 5.762 11.916 1.00 94.06 120 LEU A N 1
ATOM 974 C CA . LEU A 1 120 ? -9.019 4.960 12.000 1.00 94.06 120 LEU A CA 1
ATOM 975 C C . LEU A 1 120 ? -8.855 3.766 12.946 1.00 94.06 120 LEU A C 1
ATOM 977 O O . LEU A 1 120 ? -9.723 3.529 13.787 1.00 94.06 120 LEU A O 1
ATOM 981 N N . LYS A 1 121 ? -7.719 3.058 12.889 1.00 93.19 121 LYS A N 1
ATOM 982 C CA . LYS A 1 121 ? -7.404 1.968 13.830 1.00 93.19 121 LYS A CA 1
ATOM 983 C C . LYS A 1 121 ? -7.387 2.455 15.277 1.00 93.19 121 LYS A C 1
ATOM 985 O O . LYS A 1 121 ? -7.875 1.754 16.162 1.00 93.19 121 LYS A O 1
ATOM 990 N N . LYS A 1 122 ? -6.837 3.643 15.540 1.00 95.88 122 LYS A N 1
ATOM 991 C CA . LYS A 1 122 ? -6.832 4.238 16.885 1.00 95.88 122 LYS A CA 1
ATOM 992 C C . LYS A 1 122 ? -8.248 4.553 17.366 1.00 95.88 122 LYS A C 1
ATOM 994 O O . LYS A 1 122 ? -8.583 4.225 18.501 1.00 95.88 122 LYS A O 1
ATOM 999 N N . SER A 1 123 ? -9.075 5.131 16.501 1.00 96.50 123 SER A N 1
ATOM 1000 C CA . SER A 1 123 ? -10.472 5.448 16.811 1.00 96.50 123 SER A CA 1
ATOM 1001 C C . SER A 1 123 ? -11.303 4.194 17.094 1.00 96.50 123 SER A C 1
ATOM 1003 O O . SER A 1 123 ? -12.046 4.174 18.070 1.00 96.50 123 SER A O 1
ATOM 1005 N N . ILE A 1 124 ? -11.124 3.118 16.319 1.00 96.44 124 ILE A N 1
ATOM 1006 C CA . ILE A 1 124 ? -11.788 1.827 16.572 1.00 96.44 124 ILE A CA 1
ATOM 1007 C C . ILE A 1 124 ? -11.420 1.289 17.958 1.00 96.44 124 ILE A C 1
ATOM 1009 O O . ILE A 1 124 ? -12.319 0.995 18.739 1.00 96.44 124 ILE A O 1
ATOM 1013 N N . ARG A 1 125 ? -10.125 1.249 18.303 1.00 96.62 125 ARG A N 1
ATOM 1014 C CA . ARG A 1 125 ? -9.676 0.792 19.632 1.00 96.62 125 ARG A CA 1
ATOM 1015 C C . ARG A 1 125 ? -10.287 1.611 20.769 1.00 96.62 125 ARG A C 1
ATOM 1017 O O . ARG A 1 125 ? -10.696 1.056 21.783 1.00 96.62 125 ARG A O 1
ATOM 1024 N N . ASN A 1 126 ? -10.356 2.931 20.609 1.00 97.25 126 ASN A N 1
ATOM 1025 C CA . ASN A 1 126 ? -10.965 3.800 21.615 1.00 97.25 126 ASN A CA 1
ATOM 1026 C C . ASN A 1 126 ? -12.459 3.492 21.791 1.00 97.25 126 ASN A C 1
ATOM 1028 O O . ASN A 1 126 ? -12.928 3.369 22.921 1.00 97.25 126 ASN A O 1
ATOM 1032 N N . ASN A 1 127 ? -13.179 3.310 20.683 1.00 97.38 127 ASN A N 1
ATOM 1033 C CA . ASN A 1 127 ? -14.599 2.974 20.707 1.00 97.38 127 ASN A CA 1
ATOM 1034 C C . ASN A 1 127 ? -14.847 1.589 21.324 1.00 97.38 127 ASN A C 1
ATOM 1036 O O . ASN A 1 127 ? -15.810 1.416 22.064 1.00 97.38 127 ASN A O 1
ATOM 1040 N N . GLU A 1 128 ? -13.983 0.605 21.063 1.00 97.56 128 GLU A N 1
ATOM 1041 C CA . GLU A 1 128 ? -14.058 -0.722 21.689 1.00 97.56 128 GLU A CA 1
ATOM 1042 C C . GLU A 1 128 ? -13.948 -0.626 23.217 1.00 97.56 128 GLU A C 1
ATOM 1044 O O . GLU A 1 128 ? -14.786 -1.185 23.926 1.00 97.56 128 GLU A O 1
ATOM 1049 N N . ILE A 1 129 ? -12.989 0.160 23.722 1.00 97.62 129 ILE A N 1
ATOM 1050 C CA . ILE A 1 129 ? -12.817 0.416 25.162 1.00 97.62 129 ILE A CA 1
ATOM 1051 C C . ILE A 1 129 ? -14.055 1.102 25.755 1.00 97.62 129 ILE A C 1
ATOM 1053 O O . ILE A 1 129 ? -14.489 0.767 26.859 1.00 97.62 129 ILE A O 1
ATOM 1057 N N . GLU A 1 130 ? -14.626 2.082 25.056 1.00 97.31 130 GLU A N 1
ATOM 1058 C CA . GLU A 1 130 ? -15.833 2.777 25.513 1.00 97.31 130 GLU A CA 1
ATOM 1059 C C . GLU A 1 130 ? -17.037 1.832 25.573 1.00 97.31 130 GLU A C 1
ATOM 1061 O O . GLU A 1 130 ? -17.738 1.782 26.583 1.00 97.31 130 GLU A O 1
ATOM 1066 N N . ILE A 1 131 ? -17.226 1.004 24.545 1.00 97.62 131 ILE A N 1
ATOM 1067 C CA . ILE A 1 131 ? -18.275 -0.019 24.511 1.00 97.62 131 ILE A CA 1
ATOM 1068 C C . ILE A 1 131 ? -18.115 -1.013 25.669 1.00 97.62 131 ILE A C 1
ATOM 1070 O O . ILE A 1 131 ? -19.114 -1.421 26.264 1.00 97.62 131 ILE A O 1
A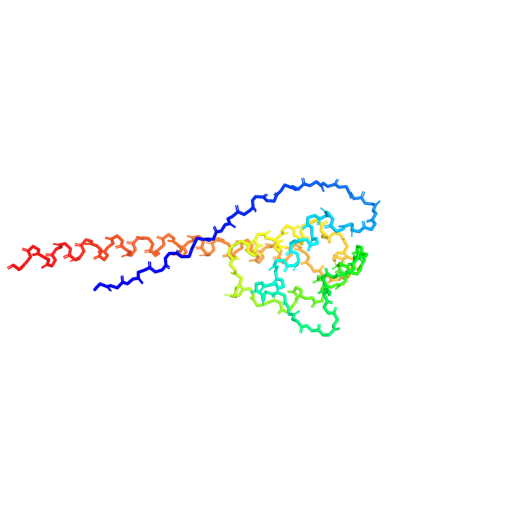TOM 1074 N N . GLU A 1 132 ? -16.891 -1.419 26.008 1.00 97.19 132 GLU A N 1
ATOM 1075 C CA . GLU A 1 132 ? -16.635 -2.292 27.160 1.00 97.19 132 GLU A CA 1
ATOM 1076 C C . GLU A 1 132 ? -17.002 -1.627 28.489 1.00 97.19 132 GLU A C 1
ATOM 1078 O O . GLU A 1 132 ? -17.683 -2.244 29.311 1.00 97.19 132 GLU A O 1
ATOM 1083 N N . LYS A 1 133 ? -16.631 -0.356 28.686 1.00 97.00 133 LYS A N 1
ATOM 1084 C CA . LYS A 1 133 ? -17.019 0.409 29.883 1.00 97.00 133 LYS A CA 1
ATOM 1085 C C . LYS A 1 133 ? -18.535 0.509 30.020 1.00 97.00 133 LYS A C 1
ATOM 1087 O O . LYS A 1 133 ? -19.069 0.187 31.079 1.00 97.00 133 LYS A O 1
ATOM 1092 N N . LEU A 1 134 ? -19.224 0.871 28.939 1.00 97.06 134 LEU A N 1
ATOM 1093 C CA . LEU A 1 134 ? -20.683 0.994 28.921 1.00 97.06 134 LEU A CA 1
ATOM 1094 C C . LEU A 1 134 ? -21.374 -0.344 29.227 1.00 97.06 134 LEU A C 1
ATOM 1096 O O . LEU A 1 134 ? -22.361 -0.380 29.959 1.00 97.06 134 LEU A O 1
ATOM 1100 N N . LYS A 1 135 ? -20.845 -1.468 28.723 1.00 96.56 135 LYS A N 1
ATOM 1101 C CA . LYS A 1 135 ? -21.359 -2.807 29.065 1.00 96.56 135 LYS A CA 1
ATOM 1102 C C . LYS A 1 135 ? -21.214 -3.115 30.555 1.00 96.56 135 LYS A C 1
ATOM 1104 O O . LYS A 1 135 ? -22.172 -3.592 31.158 1.00 96.56 135 LYS A O 1
ATOM 1109 N N . LEU A 1 136 ? -20.058 -2.811 31.149 1.00 96.44 136 LEU A N 1
ATOM 1110 C CA . LEU A 1 136 ? -19.822 -3.014 32.583 1.00 96.44 136 LEU A CA 1
ATOM 1111 C C . LEU A 1 136 ? -20.741 -2.143 33.448 1.00 96.44 136 LEU A C 1
ATOM 1113 O O . LEU A 1 136 ? -21.206 -2.587 34.495 1.00 96.44 136 LEU A O 1
ATOM 1117 N N . GLU A 1 137 ? -21.011 -0.905 33.034 1.00 96.31 137 GLU A N 1
ATOM 1118 C CA . GLU A 1 137 ? -21.959 -0.024 33.726 1.00 96.31 137 GLU A CA 1
ATOM 1119 C C . GLU A 1 137 ? -23.386 -0.577 33.671 1.00 96.31 137 GLU A C 1
ATOM 1121 O O . GLU A 1 137 ? -24.048 -0.656 34.705 1.00 96.31 137 GLU A O 1
ATOM 1126 N N . LEU A 1 138 ? -23.829 -1.057 32.505 1.00 95.00 138 LEU A N 1
ATOM 1127 C CA . LEU A 1 138 ? -25.143 -1.690 32.350 1.00 95.00 138 LEU A CA 1
ATOM 1128 C C . LEU A 1 138 ? -25.301 -2.967 33.185 1.00 95.00 138 LEU A C 1
ATOM 1130 O O . LEU A 1 138 ? -26.402 -3.246 33.656 1.00 95.00 138 LEU A O 1
ATOM 1134 N N . GLU A 1 139 ? -24.238 -3.752 33.367 1.00 95.25 139 GLU A N 1
ATOM 1135 C CA . GLU A 1 139 ? -24.263 -4.936 34.236 1.00 95.25 139 GLU A CA 1
ATOM 1136 C C . GLU A 1 139 ? -24.416 -4.568 35.712 1.00 95.25 139 GLU A C 1
ATOM 1138 O O . GLU A 1 139 ? -25.163 -5.233 36.419 1.00 95.25 139 GLU A O 1
ATOM 1143 N N . LYS A 1 140 ? -23.774 -3.487 36.168 1.00 94.69 140 LYS A N 1
ATOM 1144 C CA . LYS A 1 140 ? -23.892 -2.996 37.554 1.00 94.69 140 LYS A CA 1
ATOM 1145 C C . LYS A 1 140 ? -25.267 -2.412 37.880 1.00 94.69 140 LYS A C 1
ATOM 1147 O O . LYS A 1 140 ? -25.596 -2.262 39.052 1.00 94.69 140 LYS A O 1
ATOM 1152 N N . MET A 1 141 ? -26.026 -2.019 36.859 1.00 91.56 141 MET A N 1
ATOM 1153 C CA . MET A 1 141 ? -27.372 -1.460 37.003 1.00 91.56 141 MET A CA 1
ATOM 1154 C C . MET A 1 141 ? -28.478 -2.525 37.073 1.00 91.56 141 MET A C 1
ATOM 1156 O O . MET A 1 141 ? -29.633 -2.165 37.298 1.00 91.56 141 MET A O 1
ATOM 1160 N N . LYS A 1 142 ? -28.153 -3.801 36.840 1.00 75.81 142 LYS A N 1
ATOM 1161 C CA . LYS A 1 142 ? -29.076 -4.937 36.976 1.00 75.81 142 LYS A CA 1
ATOM 1162 C C . LYS A 1 142 ? -28.954 -5.572 38.353 1.00 75.81 142 LYS A C 1
ATOM 1164 O O . LYS A 1 142 ? -30.008 -6.024 38.847 1.00 75.81 142 LYS A O 1
#